Protein AF-Q8RH91-F1 (afdb_monomer_lite)

pLDDT: mean 76.55, std 20.99, range [34.19, 98.44]

Radius of gyration: 18.56 Å; chains: 1; bounding box: 54×59×36 Å

Sequence (156 aa):
MIFLSLVCISCSQLDIYPSEEERAILTTIGVSRLLNEDEKKTLASSNFVDFVSIHKFFDVNSKNSAFMKEMYNDIISGPRLTDKTIKLINMHYEKIIVADNLDLTQRAIEKMGRTIEGRATLAKCRFVFFNYDSEERVKELSKEYGFKYVFPKLNK

Secondary structure (DSSP, 8-state):
----------------PPPHHHHHHHHHHHHHHH--HHHHHHHHHHS---EEE---S--TTSTTHHHHHHHHHT---HHHHHHHHHHHHHHHTTSEEEESSHHHHHHHHHHHTTSHHHHHHHTT-EEEE--GGGHHHHHHHHHHH--EEE------

Structure (mmCIF, N/CA/C/O backbone):
data_AF-Q8RH91-F1
#
_entry.id   AF-Q8RH91-F1
#
loop_
_atom_site.group_PDB
_atom_site.id
_atom_site.type_symbol
_atom_site.label_atom_id
_atom_site.label_alt_id
_atom_site.label_comp_id
_atom_site.label_asym_id
_atom_site.label_entity_id
_atom_site.label_seq_id
_atom_site.pdbx_PDB_ins_code
_atom_site.Cartn_x
_atom_site.Cartn_y
_atom_site.Cartn_z
_atom_site.occupancy
_atom_site.B_iso_or_equiv
_atom_site.auth_seq_id
_atom_site.auth_comp_id
_atom_site.auth_asym_id
_atom_site.auth_atom_id
_atom_site.pdbx_PDB_model_num
ATOM 1 N N . MET A 1 1 ? 37.309 42.605 -12.683 1.00 38.66 1 MET A N 1
ATOM 2 C CA . MET A 1 1 ? 36.262 41.696 -13.193 1.00 38.66 1 MET A CA 1
ATOM 3 C C . MET A 1 1 ? 35.894 40.730 -12.087 1.00 38.66 1 MET A C 1
ATOM 5 O O . MET A 1 1 ? 36.785 40.134 -11.499 1.00 38.66 1 MET A O 1
ATOM 9 N N . ILE A 1 2 ? 34.603 40.647 -11.783 1.00 47.62 2 ILE A N 1
ATOM 10 C CA . ILE A 1 2 ? 33.991 39.644 -10.909 1.00 47.62 2 ILE A CA 1
ATOM 11 C C . ILE A 1 2 ? 34.045 38.302 -11.643 1.00 47.62 2 ILE A C 1
ATOM 13 O O . ILE A 1 2 ? 33.623 38.262 -12.793 1.00 47.62 2 ILE A O 1
ATOM 17 N N . PHE A 1 3 ? 34.491 37.226 -10.992 1.00 43.38 3 PHE A N 1
ATOM 18 C CA . PHE A 1 3 ? 33.907 35.907 -11.236 1.00 43.38 3 PHE A CA 1
ATOM 19 C C . PHE A 1 3 ? 33.778 35.154 -9.916 1.00 43.38 3 PHE A C 1
ATOM 21 O O . PHE A 1 3 ? 34.743 34.734 -9.283 1.00 43.38 3 PHE A O 1
ATOM 28 N N . LEU A 1 4 ? 32.521 35.112 -9.499 1.00 42.25 4 LEU A N 1
ATOM 29 C CA . LEU A 1 4 ? 31.964 34.431 -8.356 1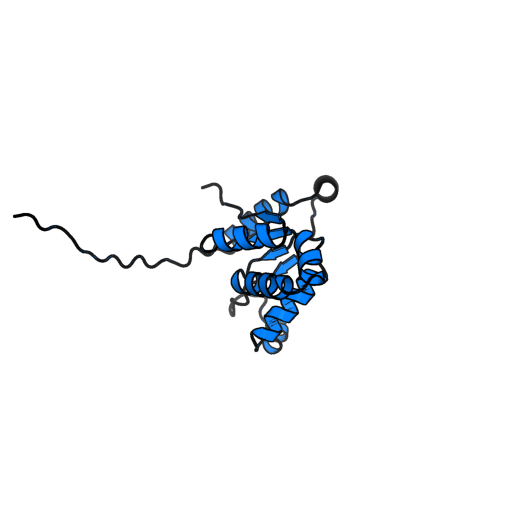.00 42.25 4 LEU A CA 1
ATOM 30 C C . LEU A 1 4 ? 31.852 32.932 -8.677 1.00 42.25 4 LEU A C 1
ATOM 32 O O . LEU A 1 4 ? 31.486 32.568 -9.790 1.00 42.25 4 LEU A O 1
ATOM 36 N N . SER A 1 5 ? 32.070 32.116 -7.647 1.00 47.47 5 SER A N 1
ATOM 37 C CA . SER A 1 5 ? 31.400 30.836 -7.383 1.00 47.47 5 SER A CA 1
ATOM 38 C C . SER A 1 5 ? 31.443 29.718 -8.432 1.00 47.47 5 SER A C 1
ATOM 40 O O . SER A 1 5 ? 30.753 29.758 -9.443 1.00 47.47 5 SER A O 1
ATOM 42 N N . LEU A 1 6 ? 32.044 28.600 -8.029 1.00 43.31 6 LEU A N 1
ATOM 43 C CA . LEU A 1 6 ? 31.371 27.299 -8.068 1.00 43.31 6 LEU A CA 1
ATOM 44 C C . LEU A 1 6 ? 31.896 26.467 -6.895 1.00 43.31 6 LEU A C 1
ATOM 46 O O . LEU A 1 6 ? 32.719 25.568 -7.031 1.00 43.31 6 LEU A O 1
ATOM 50 N N . VAL A 1 7 ? 31.420 26.819 -5.698 1.00 44.00 7 VAL A N 1
ATOM 51 C CA . VAL A 1 7 ? 31.371 25.856 -4.601 1.00 44.00 7 VAL A CA 1
ATOM 52 C C . VAL A 1 7 ? 30.307 24.852 -5.025 1.00 44.00 7 VAL A C 1
ATOM 54 O O . VAL A 1 7 ? 29.114 25.085 -4.839 1.00 44.00 7 VAL A O 1
ATOM 57 N N . CYS A 1 8 ? 30.732 23.763 -5.663 1.00 45.03 8 CYS A N 1
ATOM 58 C CA . CYS A 1 8 ? 29.927 22.558 -5.774 1.00 45.03 8 CYS A CA 1
ATOM 59 C C . CYS A 1 8 ? 29.754 22.015 -4.355 1.00 45.03 8 CYS A C 1
ATOM 61 O O . CYS A 1 8 ? 30.491 21.133 -3.920 1.00 45.03 8 CYS A O 1
ATOM 63 N N . ILE A 1 9 ? 28.804 22.585 -3.612 1.00 45.97 9 ILE A N 1
ATOM 64 C CA . ILE A 1 9 ? 28.202 21.888 -2.488 1.00 45.97 9 ILE A CA 1
ATOM 65 C C . ILE A 1 9 ? 27.530 20.697 -3.153 1.00 45.97 9 ILE A C 1
ATOM 67 O O . ILE A 1 9 ? 26.478 20.829 -3.776 1.00 45.97 9 ILE A O 1
ATOM 71 N N . SER A 1 10 ? 28.191 19.544 -3.108 1.00 34.19 10 SER A N 1
ATOM 72 C CA . SER A 1 10 ? 27.508 18.277 -3.262 1.00 34.19 10 SER A CA 1
ATOM 73 C C . SER A 1 10 ? 26.398 18.302 -2.223 1.00 34.19 10 SER A C 1
ATOM 75 O O . SER A 1 10 ? 26.659 18.146 -1.030 1.00 34.19 10 SER A O 1
ATOM 77 N N . CYS A 1 11 ? 25.175 18.595 -2.667 1.00 41.12 11 CYS A N 1
ATOM 78 C CA . CYS A 1 11 ? 23.977 18.287 -1.917 1.00 41.12 11 CYS A CA 1
ATOM 79 C C . CYS A 1 11 ? 24.008 16.778 -1.741 1.00 41.12 11 CYS A C 1
ATOM 81 O O . CYS A 1 11 ? 23.536 16.028 -2.592 1.00 41.12 11 CYS A O 1
ATOM 83 N N . SER A 1 12 ? 24.630 16.338 -0.653 1.00 37.28 12 SER A N 1
ATOM 84 C CA . SER A 1 12 ? 24.290 15.095 -0.004 1.00 37.28 12 SER A CA 1
ATOM 85 C C . SER A 1 12 ? 22.775 15.159 0.148 1.00 37.28 12 SER A C 1
ATOM 87 O O . SER A 1 12 ? 22.275 15.867 1.022 1.00 37.28 12 SER A O 1
ATOM 89 N N . GLN A 1 13 ? 22.036 14.525 -0.762 1.00 45.28 13 GLN A N 1
ATOM 90 C CA . GLN A 1 13 ? 20.651 14.164 -0.514 1.00 45.28 13 GLN A CA 1
ATOM 91 C C . GLN A 1 13 ? 20.731 13.188 0.656 1.00 45.28 13 GLN A C 1
ATOM 93 O O . GLN A 1 13 ? 20.898 11.985 0.475 1.00 45.28 13 GLN A O 1
ATOM 98 N N . LEU A 1 14 ? 20.783 13.747 1.870 1.00 43.16 14 LEU A N 1
ATOM 99 C CA . LEU A 1 14 ? 20.563 13.011 3.096 1.00 43.16 14 LEU A CA 1
ATOM 100 C C . LEU A 1 14 ? 19.247 12.287 2.874 1.00 43.16 14 LEU A C 1
ATOM 102 O O . LEU A 1 14 ? 18.241 12.941 2.618 1.00 43.16 14 LEU A O 1
ATOM 106 N N . ASP A 1 15 ? 19.309 10.962 2.911 1.00 48.09 15 ASP A N 1
ATOM 107 C CA . ASP A 1 15 ? 18.172 10.058 2.838 1.00 48.09 15 ASP A CA 1
ATOM 108 C C . ASP A 1 15 ? 17.073 10.620 3.765 1.00 48.09 15 ASP A C 1
ATOM 110 O O . ASP A 1 15 ? 17.209 10.577 4.991 1.00 48.09 15 ASP A O 1
ATOM 114 N N . ILE A 1 16 ? 16.034 11.253 3.195 1.00 58.97 16 ILE A N 1
ATOM 115 C CA . ILE A 1 16 ? 14.948 11.944 3.926 1.00 58.97 16 ILE A CA 1
ATOM 116 C C . ILE A 1 16 ? 13.962 10.885 4.434 1.00 58.97 16 ILE A C 1
ATOM 118 O O . ILE A 1 16 ? 12.744 10.978 4.277 1.00 58.97 16 ILE A O 1
ATOM 122 N N . TYR A 1 17 ? 14.493 9.796 4.979 1.00 69.50 17 TYR A N 1
ATOM 123 C CA . TYR A 1 17 ? 13.684 8.733 5.524 1.00 69.50 17 TYR A CA 1
ATOM 124 C C . TYR A 1 17 ? 13.264 9.114 6.946 1.00 69.50 17 TYR A C 1
ATOM 126 O O . TYR A 1 17 ? 14.139 9.409 7.764 1.00 69.50 17 TYR A O 1
ATOM 134 N N . PRO A 1 18 ? 11.961 9.109 7.277 1.00 73.75 18 PRO A N 1
ATOM 135 C CA . PRO A 1 18 ? 11.520 9.508 8.607 1.00 73.75 18 PRO A CA 1
ATOM 136 C C . PRO A 1 18 ? 12.085 8.589 9.699 1.00 73.75 18 PRO A C 1
ATOM 138 O O . PRO A 1 18 ? 12.179 7.364 9.526 1.00 73.75 18 PRO A O 1
ATOM 141 N N . SER A 1 19 ? 12.421 9.179 10.847 1.00 80.12 19 SER A N 1
ATOM 142 C CA . SER A 1 19 ? 12.773 8.457 12.077 1.00 80.12 19 SER A CA 1
ATOM 143 C C . SER A 1 19 ? 11.637 7.536 12.542 1.00 80.12 19 SER A C 1
ATOM 145 O O . SER A 1 19 ? 10.513 7.622 12.059 1.00 80.12 19 SER A O 1
ATOM 147 N N . GLU A 1 20 ? 11.903 6.622 13.477 1.00 77.75 20 GLU A N 1
ATOM 148 C CA . GLU A 1 20 ? 10.875 5.689 13.969 1.00 77.75 20 GLU A CA 1
ATOM 149 C C . GLU A 1 20 ? 9.662 6.403 14.582 1.00 77.75 20 GLU A C 1
ATOM 151 O O . GLU A 1 20 ? 8.521 6.059 14.270 1.00 77.75 20 GLU A O 1
ATOM 156 N N . GLU A 1 21 ? 9.907 7.442 15.378 1.00 80.69 21 GLU A N 1
ATOM 157 C CA . GLU A 1 21 ? 8.857 8.267 15.974 1.00 80.69 21 GLU A CA 1
ATOM 158 C C . GLU A 1 21 ? 8.049 9.008 14.899 1.00 80.69 21 GLU A C 1
ATOM 160 O O . GLU A 1 21 ? 6.817 8.949 14.881 1.00 80.69 21 GLU A O 1
ATOM 165 N N . GLU A 1 22 ? 8.731 9.625 13.931 1.00 84.88 22 GLU A N 1
ATOM 166 C CA . GLU A 1 22 ? 8.062 10.276 12.806 1.00 84.88 22 GLU A CA 1
ATOM 167 C C . GLU A 1 22 ? 7.253 9.270 11.977 1.00 84.88 22 GLU A C 1
ATOM 169 O O . GLU A 1 22 ? 6.126 9.573 11.594 1.00 84.88 22 GLU A O 1
ATOM 174 N N . ARG A 1 23 ? 7.754 8.048 11.744 1.00 83.31 23 ARG A N 1
ATOM 175 C CA . ARG A 1 23 ? 7.000 6.993 11.045 1.00 83.31 23 ARG A CA 1
ATOM 176 C C . ARG A 1 23 ? 5.745 6.585 11.804 1.00 83.31 23 ARG A C 1
ATOM 178 O O . ARG A 1 23 ? 4.724 6.356 11.160 1.00 83.31 23 ARG A O 1
ATOM 185 N N . ALA A 1 24 ? 5.774 6.510 13.132 1.00 83.06 24 ALA A N 1
ATOM 186 C CA . ALA A 1 24 ? 4.583 6.201 13.927 1.00 83.06 24 ALA A CA 1
ATOM 187 C C . ALA A 1 24 ? 3.506 7.293 13.779 1.00 83.06 24 ALA A C 1
ATOM 189 O O . ALA A 1 24 ? 2.328 6.997 13.537 1.00 83.06 24 ALA A O 1
ATOM 190 N N . ILE A 1 25 ? 3.917 8.564 13.828 1.00 87.12 25 ILE A N 1
ATOM 191 C CA . ILE A 1 25 ? 3.029 9.716 13.613 1.00 87.12 25 ILE A CA 1
ATOM 192 C C . ILE A 1 25 ? 2.464 9.693 12.189 1.00 87.12 25 ILE A C 1
ATOM 194 O O . ILE A 1 25 ? 1.250 9.761 11.986 1.00 87.12 25 ILE A O 1
ATOM 198 N N . LEU A 1 26 ? 3.333 9.543 11.192 1.00 89.19 26 LEU A N 1
ATOM 199 C CA . LEU A 1 26 ? 2.958 9.489 9.783 1.00 89.19 26 LEU A CA 1
ATOM 200 C C . LEU A 1 26 ? 2.039 8.305 9.477 1.00 89.19 26 LEU A C 1
ATOM 202 O O . LEU A 1 26 ? 1.078 8.469 8.730 1.00 89.19 26 LEU A O 1
ATOM 206 N N . THR A 1 27 ? 2.275 7.141 10.086 1.00 87.25 27 THR A N 1
ATOM 207 C CA . THR A 1 27 ? 1.384 5.974 9.996 1.00 87.25 27 THR A CA 1
ATOM 208 C C . THR A 1 27 ? -0.008 6.339 10.487 1.00 87.25 27 THR A C 1
ATOM 210 O O . THR A 1 27 ? -0.981 6.123 9.772 1.00 87.25 27 THR A O 1
ATOM 213 N N . THR A 1 28 ? -0.110 6.968 11.658 1.00 87.62 28 THR A N 1
ATOM 214 C CA . THR A 1 28 ? -1.394 7.386 12.241 1.00 87.62 28 THR A CA 1
ATOM 215 C C . THR A 1 28 ? -2.137 8.370 11.328 1.00 87.62 28 THR A C 1
ATOM 217 O O . THR A 1 28 ? -3.327 8.201 11.043 1.00 87.62 28 THR A O 1
ATOM 220 N N . ILE A 1 29 ? -1.432 9.371 10.792 1.00 91.31 29 ILE A N 1
ATOM 221 C CA . ILE A 1 29 ? -1.998 10.341 9.840 1.00 91.31 29 ILE A CA 1
ATOM 222 C C . ILE A 1 29 ? -2.433 9.646 8.542 1.00 91.31 29 ILE A C 1
ATOM 224 O O . ILE A 1 29 ? -3.503 9.930 8.008 1.00 91.31 29 ILE A O 1
ATOM 228 N N . GLY A 1 30 ? -1.614 8.741 8.010 1.00 91.62 30 GLY A N 1
ATOM 229 C CA . GLY A 1 30 ? -1.894 8.044 6.758 1.00 91.62 30 GLY A CA 1
ATOM 230 C C . GLY A 1 30 ? -3.082 7.093 6.874 1.00 91.62 30 GLY A C 1
ATOM 231 O O . GLY A 1 30 ? -4.000 7.148 6.057 1.00 91.62 30 GLY A O 1
ATOM 232 N N . VAL A 1 31 ? -3.094 6.266 7.922 1.00 90.62 31 VAL A N 1
ATOM 233 C CA . VAL A 1 31 ? -4.173 5.314 8.213 1.00 90.62 31 VAL A CA 1
ATOM 234 C C . VAL A 1 31 ? -5.490 6.057 8.405 1.00 90.62 31 VAL A C 1
ATOM 236 O O . VAL A 1 31 ? -6.460 5.742 7.721 1.00 90.62 31 VAL A O 1
ATOM 239 N N . SER A 1 32 ? -5.520 7.102 9.240 1.00 91.31 32 SER A N 1
ATOM 240 C CA . SER A 1 32 ? -6.748 7.872 9.497 1.00 91.31 32 SER A CA 1
ATOM 241 C C . SER A 1 32 ? -7.359 8.496 8.235 1.00 91.31 32 SER A C 1
ATOM 243 O O . SER A 1 32 ? -8.581 8.530 8.096 1.00 91.31 32 SER A O 1
ATOM 245 N N . ARG A 1 33 ? -6.534 8.933 7.273 1.00 94.69 33 ARG A N 1
ATOM 246 C CA . ARG A 1 33 ? -6.999 9.487 5.986 1.00 94.69 33 ARG A CA 1
ATOM 247 C C . ARG A 1 33 ? -7.587 8.447 5.035 1.00 94.69 33 ARG A C 1
ATOM 249 O O . ARG A 1 33 ? -8.332 8.820 4.131 1.00 94.69 33 ARG A O 1
ATOM 256 N N . LEU A 1 34 ? -7.242 7.172 5.201 1.00 95.69 34 LEU A N 1
ATOM 257 C CA . LEU A 1 34 ? -7.661 6.088 4.310 1.00 95.69 34 LEU A CA 1
ATOM 258 C C . LEU A 1 34 ? -8.796 5.223 4.869 1.00 95.69 34 LEU A C 1
ATOM 260 O O . LEU A 1 34 ? -9.251 4.319 4.159 1.00 95.69 34 LEU A O 1
ATOM 264 N N . LEU A 1 35 ? -9.265 5.496 6.090 1.00 93.75 35 LEU A N 1
ATOM 265 C CA . LEU A 1 35 ? -10.383 4.773 6.695 1.00 93.75 35 LEU A CA 1
ATOM 266 C C . LEU A 1 35 ? -11.646 4.892 5.845 1.00 93.75 35 LEU A C 1
ATOM 268 O O . LEU A 1 35 ? -12.022 5.982 5.400 1.00 93.75 35 LEU A O 1
ATOM 272 N N . ASN A 1 36 ? -12.327 3.768 5.662 1.00 92.94 36 ASN A N 1
ATOM 273 C CA . ASN A 1 36 ? -13.691 3.758 5.155 1.00 92.94 36 ASN A CA 1
ATOM 274 C C . ASN A 1 36 ? -14.689 4.111 6.277 1.00 92.94 36 ASN A C 1
ATOM 276 O O . ASN A 1 36 ? -14.320 4.239 7.443 1.00 92.94 36 ASN A O 1
ATOM 280 N N . GLU A 1 37 ? -15.960 4.303 5.927 1.00 92.44 37 GLU A N 1
ATOM 281 C CA . GLU A 1 37 ? -16.974 4.739 6.896 1.00 92.44 37 GLU A CA 1
ATOM 282 C C . GLU A 1 37 ? -17.207 3.741 8.033 1.00 92.44 37 GLU A C 1
ATOM 284 O O . GLU A 1 37 ? -17.468 4.154 9.161 1.00 92.44 37 GLU A O 1
ATOM 289 N N . ASP A 1 38 ? -17.077 2.442 7.778 1.00 90.62 38 ASP A N 1
ATOM 290 C CA . ASP A 1 38 ? -17.256 1.434 8.819 1.00 90.62 38 ASP A CA 1
ATOM 291 C C . ASP A 1 38 ? -16.042 1.375 9.749 1.00 90.62 38 ASP A C 1
ATOM 293 O O . ASP A 1 38 ? -16.207 1.374 10.965 1.00 90.62 38 ASP A O 1
ATOM 297 N N . GLU A 1 39 ? -14.825 1.475 9.215 1.00 91.00 39 GLU A N 1
ATOM 298 C CA . GLU A 1 39 ? -13.600 1.588 10.015 1.00 91.00 39 GLU A CA 1
ATOM 299 C C . GLU A 1 39 ? -13.575 2.868 10.858 1.00 91.00 39 GLU A C 1
ATOM 301 O O . GLU A 1 39 ? -13.090 2.845 11.987 1.00 91.00 39 GLU A O 1
ATOM 306 N N . LYS A 1 40 ? -14.136 3.982 10.364 1.00 91.31 40 LYS A N 1
ATOM 307 C CA . LYS A 1 40 ? -14.313 5.207 11.164 1.00 91.31 40 LYS A CA 1
ATOM 308 C C . LYS A 1 40 ? -15.254 4.976 12.345 1.00 91.31 40 LYS A C 1
ATOM 310 O O . LYS A 1 40 ? -14.954 5.428 13.450 1.00 91.31 40 LYS A O 1
ATOM 315 N N . LYS A 1 41 ? -16.369 4.264 12.140 1.00 89.94 41 LYS A N 1
ATOM 316 C CA . LYS A 1 41 ? -17.290 3.892 13.230 1.00 89.94 41 LYS A CA 1
ATOM 317 C C . LYS A 1 41 ? -16.600 2.970 14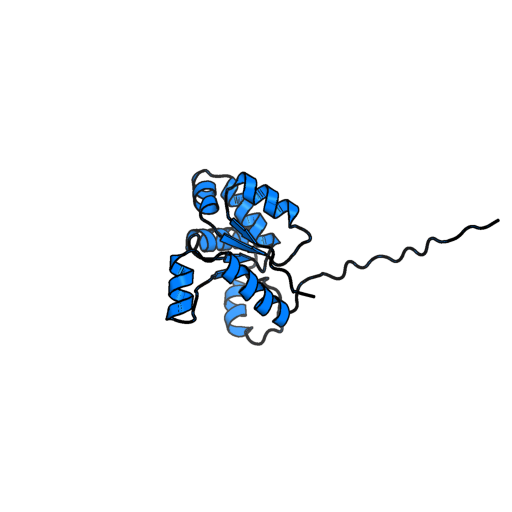.233 1.00 89.94 41 LYS A C 1
ATOM 319 O O . LYS A 1 41 ? -16.705 3.211 15.432 1.00 89.94 41 LYS A O 1
ATOM 324 N N . THR A 1 42 ? -15.858 1.967 13.758 1.00 85.38 42 THR A N 1
ATOM 325 C CA . THR A 1 42 ? -15.080 1.057 14.611 1.00 85.38 42 THR A CA 1
ATOM 326 C C . THR A 1 42 ? -14.029 1.808 15.419 1.00 85.38 42 THR A C 1
ATOM 328 O O . THR A 1 42 ? -13.912 1.569 16.621 1.00 85.38 42 THR A O 1
ATOM 331 N N . LEU A 1 43 ? -13.307 2.751 14.809 1.00 85.69 43 LEU A N 1
ATOM 332 C CA . LEU A 1 43 ? -12.351 3.597 15.519 1.00 85.69 43 LEU A CA 1
ATOM 333 C C . LEU A 1 43 ? -13.048 4.410 16.615 1.00 85.69 43 LEU A C 1
ATOM 335 O O . LEU A 1 43 ? -12.564 4.441 17.740 1.00 85.69 43 LEU A O 1
ATOM 339 N N . ALA A 1 44 ? -14.205 5.007 16.319 1.00 86.19 44 ALA A N 1
ATOM 340 C CA . ALA A 1 44 ? -14.970 5.784 17.292 1.00 86.19 44 ALA A CA 1
ATOM 341 C C . ALA A 1 44 ? -15.518 4.937 18.457 1.00 86.19 44 ALA A C 1
ATOM 343 O O . ALA A 1 44 ? -15.664 5.450 19.563 1.00 86.19 44 ALA A O 1
ATOM 344 N N . SER A 1 45 ? -15.826 3.655 18.228 1.00 87.00 45 SER A N 1
ATOM 345 C CA . SER A 1 45 ? -16.390 2.769 19.256 1.00 87.00 45 SER A CA 1
ATOM 346 C C . SER A 1 45 ? -15.348 1.976 20.048 1.00 87.00 45 SER A C 1
ATOM 348 O O . SER A 1 45 ? -15.595 1.634 21.199 1.00 87.00 45 SER A O 1
ATOM 350 N N . SER A 1 46 ? -14.216 1.625 19.432 1.00 76.69 46 SER A N 1
ATOM 351 C CA . SER A 1 46 ? -13.214 0.707 20.002 1.00 76.69 46 SER A CA 1
ATOM 352 C C . SER A 1 46 ? -11.828 1.324 20.187 1.00 76.69 46 SER A C 1
ATOM 354 O O . SER A 1 46 ? -10.955 0.680 20.762 1.00 76.69 46 SER A O 1
ATOM 356 N N . ASN A 1 47 ? -11.611 2.556 19.710 1.00 77.38 47 ASN A N 1
ATOM 357 C CA . ASN A 1 47 ? -10.306 3.225 19.659 1.00 77.38 47 ASN A CA 1
ATOM 358 C C . ASN A 1 47 ? -9.213 2.413 18.940 1.00 77.38 47 ASN A C 1
ATOM 360 O O . ASN A 1 47 ? -8.025 2.641 19.162 1.00 77.38 47 ASN A O 1
ATOM 364 N N . PHE A 1 48 ? -9.599 1.476 18.070 1.00 73.44 48 PHE A N 1
ATOM 365 C CA . PHE A 1 48 ? -8.678 0.577 17.390 1.00 73.44 48 PHE A CA 1
ATOM 366 C C . PHE A 1 48 ? -9.009 0.439 15.899 1.00 73.44 48 PHE A C 1
ATOM 368 O O . PHE A 1 48 ? -10.177 0.390 15.510 1.00 73.44 48 PHE A O 1
ATOM 375 N N . VAL A 1 49 ? -7.965 0.364 15.068 1.00 76.25 49 VAL A N 1
ATOM 376 C CA . VAL A 1 49 ? -8.038 0.052 13.634 1.00 76.25 49 VAL A CA 1
ATOM 377 C C . VAL A 1 49 ? -6.886 -0.876 13.268 1.00 76.25 49 VAL A C 1
ATOM 379 O O . VAL A 1 49 ? -5.731 -0.610 13.596 1.00 76.25 49 VAL A O 1
ATOM 382 N N . ASP A 1 50 ? -7.213 -1.918 12.510 1.00 75.62 50 ASP A N 1
ATOM 383 C CA . ASP A 1 50 ? -6.254 -2.844 11.920 1.00 75.62 50 ASP A CA 1
ATOM 384 C C . ASP A 1 50 ? -5.626 -2.292 10.632 1.00 75.62 50 ASP A C 1
ATOM 386 O O . ASP A 1 50 ? -6.321 -1.840 9.721 1.00 75.62 50 ASP A O 1
ATOM 390 N N . PHE A 1 51 ? -4.312 -2.452 10.491 1.00 79.31 51 PHE A N 1
ATOM 391 C CA . PHE A 1 51 ? -3.594 -2.247 9.232 1.00 79.31 51 PHE A CA 1
ATOM 392 C C . PHE A 1 51 ? -2.480 -3.288 9.075 1.00 79.31 51 PHE A C 1
ATOM 394 O O . PHE A 1 51 ? -2.113 -3.978 10.026 1.00 79.31 51 PHE A O 1
ATOM 401 N N . VAL A 1 52 ? -1.943 -3.418 7.863 1.00 80.06 52 VAL A N 1
ATOM 402 C CA . VAL A 1 52 ? -0.814 -4.311 7.564 1.00 80.06 52 VAL A CA 1
ATOM 403 C C . VAL A 1 52 ? 0.385 -3.475 7.157 1.00 80.06 52 VAL A C 1
ATOM 405 O O . VAL A 1 52 ? 0.236 -2.530 6.394 1.00 80.06 52 VAL A O 1
ATOM 408 N N . SER A 1 53 ? 1.578 -3.814 7.638 1.00 79.12 53 SER A N 1
ATOM 409 C CA . SER A 1 53 ? 2.807 -3.094 7.299 1.00 79.12 53 SER A CA 1
ATOM 410 C C . SER A 1 53 ? 3.758 -3.959 6.471 1.00 79.12 53 SER A C 1
ATOM 412 O O . SER A 1 53 ? 3.998 -5.123 6.795 1.00 79.12 53 SER A O 1
ATOM 414 N N . ILE A 1 54 ? 4.318 -3.382 5.408 1.00 78.38 54 ILE A N 1
ATOM 415 C CA . ILE A 1 54 ? 5.403 -3.944 4.598 1.00 78.38 54 ILE A CA 1
ATOM 416 C C . ILE A 1 54 ? 6.679 -3.201 4.995 1.00 78.38 54 ILE A C 1
ATOM 418 O O . ILE A 1 54 ? 6.999 -2.155 4.432 1.00 78.38 54 ILE A O 1
ATOM 422 N N . HIS A 1 55 ? 7.394 -3.730 5.986 1.00 70.06 55 HIS A N 1
ATOM 423 C CA . HIS A 1 55 ? 8.567 -3.076 6.565 1.00 70.06 55 HIS A CA 1
ATOM 424 C C . HIS A 1 55 ? 9.791 -3.056 5.648 1.00 70.06 55 HIS A C 1
ATOM 426 O O . HIS A 1 55 ? 10.057 -4.002 4.893 1.00 70.06 55 HIS A O 1
ATOM 432 N N . LYS A 1 56 ? 10.591 -1.986 5.755 1.00 56.12 56 LYS A N 1
ATOM 433 C CA . LYS A 1 56 ? 11.966 -1.971 5.238 1.00 56.12 56 LYS A CA 1
ATOM 434 C C . LYS A 1 56 ? 12.749 -3.016 6.041 1.00 56.12 56 LYS A C 1
ATOM 436 O O . LYS A 1 56 ? 12.823 -2.924 7.259 1.00 56.12 56 LYS A O 1
ATOM 441 N N . PHE A 1 57 ? 13.328 -4.025 5.386 1.00 49.44 57 PHE A N 1
ATOM 442 C CA . PHE A 1 57 ? 14.070 -5.120 6.046 1.00 49.44 57 PHE A CA 1
ATOM 443 C C . PHE A 1 57 ? 15.394 -4.688 6.713 1.00 49.44 57 PHE A C 1
ATOM 445 O O . PHE A 1 57 ? 16.269 -5.514 6.955 1.00 49.44 57 PHE A O 1
ATOM 452 N N . PHE A 1 58 ? 15.566 -3.405 7.022 1.00 37.84 58 PHE A N 1
ATOM 453 C CA . PHE A 1 58 ? 16.808 -2.856 7.538 1.00 37.84 58 PHE A CA 1
ATOM 454 C C . PHE A 1 58 ? 16.595 -2.233 8.912 1.00 37.84 58 PHE A C 1
ATOM 456 O O . PHE A 1 58 ? 16.320 -1.044 9.017 1.00 37.84 58 PHE A O 1
ATOM 463 N N . ASP A 1 59 ? 16.785 -3.055 9.944 1.00 37.00 59 ASP A N 1
ATOM 464 C CA . ASP A 1 59 ? 17.595 -2.674 11.101 1.00 37.00 59 ASP A CA 1
ATOM 465 C C . ASP A 1 59 ? 18.100 -3.938 11.824 1.00 37.00 59 ASP A C 1
ATOM 467 O O . ASP A 1 59 ? 17.368 -4.595 12.571 1.00 37.00 59 ASP A O 1
ATOM 471 N N . VAL A 1 60 ? 19.368 -4.293 11.586 1.00 36.38 60 VAL A N 1
ATOM 472 C CA . VAL A 1 60 ? 20.056 -5.420 12.248 1.00 36.38 60 VAL A CA 1
ATOM 473 C C . VAL A 1 60 ? 20.230 -5.153 13.757 1.00 36.38 60 VAL A C 1
ATOM 475 O O . VAL A 1 60 ? 20.506 -6.084 14.514 1.00 36.38 60 VAL A O 1
ATOM 478 N N . ASN A 1 61 ? 19.998 -3.913 14.209 1.00 37.44 61 ASN A N 1
ATOM 479 C CA . ASN A 1 61 ? 20.118 -3.483 15.600 1.00 37.44 61 ASN A CA 1
ATOM 480 C C . ASN A 1 61 ? 18.773 -3.228 16.304 1.00 37.44 61 ASN A C 1
ATOM 482 O O . ASN A 1 61 ? 18.777 -2.872 17.486 1.00 37.44 61 ASN A O 1
ATOM 486 N N . SER A 1 62 ? 17.621 -3.444 15.654 1.00 40.84 62 SER A N 1
ATOM 487 C CA . SER A 1 62 ? 16.336 -3.324 16.357 1.00 40.84 62 SER A CA 1
ATOM 488 C C . SER A 1 62 ? 16.173 -4.455 17.383 1.00 40.84 62 SER A C 1
ATOM 490 O O . SER A 1 62 ? 16.490 -5.621 17.127 1.00 40.84 62 SER A O 1
ATOM 492 N N . LYS A 1 63 ? 15.654 -4.127 18.574 1.00 43.81 63 LYS A N 1
ATOM 493 C CA . LYS A 1 63 ? 15.476 -5.053 19.715 1.00 43.81 63 LYS A CA 1
ATOM 494 C C . LYS A 1 63 ? 14.559 -6.264 19.431 1.00 43.81 63 LYS A C 1
ATOM 496 O O . LYS A 1 63 ? 14.447 -7.140 20.280 1.00 43.81 63 LYS A O 1
ATOM 501 N N . ASN A 1 64 ? 13.972 -6.356 18.234 1.00 42.41 64 ASN A N 1
ATOM 502 C CA . ASN A 1 64 ? 13.113 -7.453 17.770 1.00 42.41 64 ASN A CA 1
ATOM 503 C C . ASN A 1 64 ? 13.848 -8.488 16.883 1.00 42.41 64 ASN A C 1
ATOM 505 O O . ASN A 1 64 ? 13.221 -9.279 16.174 1.00 42.41 64 ASN A O 1
ATOM 509 N N . SER A 1 65 ? 15.184 -8.501 16.913 1.00 44.00 65 SER A N 1
ATOM 510 C CA . SER A 1 65 ? 16.036 -9.219 15.953 1.00 44.00 65 SER A CA 1
ATOM 511 C C . SER A 1 65 ? 15.963 -10.752 15.982 1.00 44.00 65 SER A C 1
ATOM 513 O O . SER A 1 65 ? 16.357 -11.371 14.999 1.00 44.00 65 SER A O 1
ATOM 515 N N . ALA A 1 66 ? 15.453 -11.392 17.041 1.00 42.78 66 ALA A N 1
ATOM 516 C CA . ALA A 1 66 ? 15.397 -12.858 17.120 1.00 42.78 66 ALA A CA 1
ATOM 517 C C . ALA A 1 66 ? 14.258 -13.457 16.272 1.00 42.78 66 ALA A C 1
ATOM 519 O O . ALA A 1 66 ? 14.510 -14.321 15.437 1.00 42.78 66 ALA A O 1
ATOM 520 N N . PHE A 1 67 ? 13.036 -12.933 16.414 1.00 41.56 67 PHE A N 1
ATOM 521 C CA . PHE A 1 67 ? 11.881 -13.332 15.595 1.00 41.56 67 PHE A CA 1
ATOM 522 C C . PHE A 1 67 ? 12.057 -12.901 14.128 1.00 41.56 67 PHE A C 1
ATOM 524 O O . PHE A 1 67 ? 11.704 -13.621 13.197 1.00 41.56 67 PHE A O 1
ATOM 531 N N . MET A 1 68 ? 12.700 -11.748 13.911 1.00 44.75 68 MET A N 1
ATOM 532 C CA . MET A 1 68 ? 12.990 -11.242 12.570 1.00 44.75 68 MET A CA 1
ATOM 533 C C . MET A 1 68 ? 14.131 -11.994 11.869 1.00 44.75 68 MET A C 1
ATOM 535 O O . MET A 1 68 ? 14.089 -12.106 10.648 1.00 44.75 68 MET A O 1
ATOM 539 N N . LYS A 1 69 ? 15.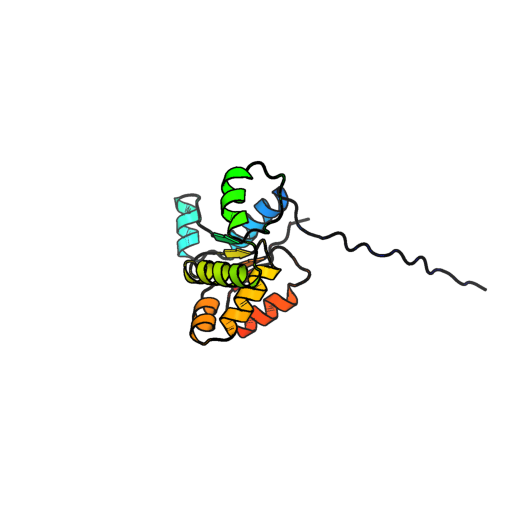113 -12.560 12.592 1.00 40.06 69 LYS A N 1
ATOM 540 C CA . LYS A 1 69 ? 16.220 -13.355 12.011 1.00 40.06 69 LYS A CA 1
ATOM 541 C C . LYS A 1 69 ? 15.758 -14.651 11.348 1.00 40.06 69 LYS A C 1
ATOM 543 O O . LYS A 1 69 ? 16.313 -15.036 10.322 1.00 40.06 69 LYS A O 1
ATOM 548 N N . GLU A 1 70 ? 14.761 -15.318 11.920 1.00 39.50 70 GLU A N 1
ATOM 549 C CA . GLU A 1 70 ? 14.210 -16.557 11.362 1.00 39.50 70 GLU A CA 1
ATOM 550 C C . GLU A 1 70 ? 13.441 -16.274 10.063 1.00 39.50 70 GLU A C 1
ATOM 552 O O . GLU A 1 70 ? 13.630 -16.960 9.061 1.00 39.50 70 GLU A O 1
ATOM 557 N N . MET A 1 71 ? 12.703 -15.159 10.025 1.00 39.50 71 MET A N 1
ATOM 558 C CA . MET A 1 71 ? 12.101 -14.638 8.796 1.00 39.50 71 MET A CA 1
ATOM 559 C C . MET A 1 71 ? 13.173 -14.215 7.771 1.00 39.50 71 MET A C 1
ATOM 561 O O . MET A 1 71 ? 13.018 -14.469 6.581 1.00 39.50 71 MET A O 1
ATOM 565 N N . TYR A 1 72 ? 14.279 -13.613 8.224 1.00 37.75 72 TYR A N 1
ATOM 566 C CA . TYR A 1 72 ? 15.379 -13.066 7.412 1.00 37.75 72 TYR A CA 1
ATOM 567 C C . TYR A 1 72 ? 16.188 -14.126 6.644 1.00 37.75 72 TYR A C 1
ATOM 569 O O . TYR A 1 72 ? 16.564 -13.901 5.492 1.00 37.75 72 TYR A O 1
ATOM 577 N N . ASN A 1 73 ? 16.415 -15.307 7.225 1.00 39.62 73 ASN A N 1
ATOM 578 C CA . ASN A 1 73 ? 17.082 -16.411 6.516 1.00 39.62 73 ASN A CA 1
ATOM 579 C C . ASN A 1 73 ? 16.238 -16.963 5.354 1.00 39.62 73 ASN A C 1
ATOM 581 O O . ASN A 1 73 ? 16.771 -17.499 4.385 1.00 39.62 73 ASN A O 1
ATOM 585 N N . ASP A 1 74 ? 14.929 -16.739 5.400 1.00 41.28 74 ASP A N 1
ATOM 586 C CA . ASP A 1 74 ? 13.957 -17.167 4.399 1.00 41.28 74 ASP A CA 1
ATOM 587 C C . ASP A 1 74 ? 13.782 -16.146 3.243 1.00 41.28 74 ASP A C 1
ATOM 589 O O . ASP A 1 74 ? 12.972 -16.332 2.324 1.00 41.28 74 ASP A O 1
ATOM 593 N N . ILE A 1 75 ? 14.509 -15.021 3.311 1.00 44.97 75 ILE A N 1
ATOM 594 C CA . ILE A 1 75 ? 14.268 -13.762 2.580 1.00 44.97 75 ILE A CA 1
ATOM 595 C C . ILE A 1 75 ? 15.371 -13.420 1.558 1.00 44.97 75 ILE A C 1
ATOM 597 O O . ILE A 1 75 ? 15.177 -12.538 0.718 1.00 44.97 75 ILE A O 1
ATOM 601 N N . ILE A 1 76 ? 16.487 -14.157 1.506 1.00 41.25 76 ILE A N 1
ATOM 602 C CA . ILE A 1 76 ? 17.535 -13.937 0.492 1.00 41.25 76 ILE A CA 1
ATOM 603 C C . ILE A 1 76 ? 17.104 -14.515 -0.873 1.00 41.25 76 ILE A C 1
ATOM 605 O O . ILE A 1 76 ? 17.431 -15.635 -1.255 1.00 41.25 76 ILE A O 1
ATOM 609 N N . SER A 1 77 ? 16.293 -13.751 -1.610 1.00 42.06 77 SER A N 1
ATOM 610 C CA . SER A 1 77 ? 16.300 -13.618 -3.082 1.00 42.06 77 SER A CA 1
ATOM 611 C C . SER A 1 77 ? 15.217 -12.614 -3.503 1.00 42.06 77 SER A C 1
ATOM 613 O O . SER A 1 77 ? 14.024 -12.842 -3.316 1.00 42.06 77 SER A O 1
ATOM 615 N N . GLY A 1 78 ? 15.619 -11.480 -4.085 1.00 53.62 78 GLY A N 1
ATOM 616 C CA . GLY A 1 78 ? 14.734 -10.352 -4.434 1.00 53.62 78 GLY A CA 1
ATOM 617 C C . GLY A 1 78 ? 13.416 -10.691 -5.168 1.00 53.62 78 GLY A C 1
ATOM 618 O O . GLY A 1 78 ? 12.393 -10.072 -4.848 1.00 53.62 78 GLY A O 1
ATOM 619 N N . PRO A 1 79 ? 13.371 -11.682 -6.086 1.00 59.12 79 PRO A N 1
ATOM 620 C CA . PRO A 1 79 ? 12.121 -12.157 -6.686 1.00 59.12 79 PRO A CA 1
ATOM 621 C C . PRO A 1 79 ? 11.165 -12.809 -5.676 1.00 59.12 79 PRO A C 1
ATOM 623 O O . PRO A 1 79 ? 9.974 -12.502 -5.692 1.00 59.12 79 PRO A O 1
ATOM 626 N N . ARG A 1 80 ? 11.680 -13.620 -4.734 1.00 68.38 80 ARG A N 1
ATOM 627 C CA . ARG A 1 80 ? 10.869 -14.260 -3.682 1.00 68.38 80 ARG A CA 1
ATOM 628 C C . ARG A 1 80 ? 10.244 -13.237 -2.741 1.00 68.38 80 ARG A C 1
ATOM 630 O O . ARG A 1 80 ? 9.130 -13.453 -2.279 1.00 68.38 80 ARG A O 1
ATOM 637 N N . LEU A 1 81 ? 10.922 -12.118 -2.480 1.00 74.00 81 LEU A N 1
ATOM 638 C CA . LEU A 1 81 ? 10.358 -11.037 -1.664 1.00 74.00 81 LEU A CA 1
ATOM 639 C C . LEU A 1 81 ? 9.226 -10.318 -2.365 1.00 74.00 81 LEU A C 1
ATOM 641 O O . LEU A 1 81 ? 8.208 -10.050 -1.741 1.00 74.00 81 LEU A O 1
ATOM 645 N N . THR A 1 82 ? 9.379 -10.058 -3.662 1.00 81.56 82 THR A N 1
ATOM 646 C CA . THR A 1 82 ? 8.305 -9.445 -4.450 1.00 81.56 82 THR A CA 1
ATOM 647 C C . THR A 1 82 ? 7.071 -10.348 -4.427 1.00 81.56 82 THR A C 1
ATOM 649 O O . THR A 1 82 ? 5.979 -9.878 -4.140 1.00 81.56 82 THR A O 1
ATOM 652 N N . ASP A 1 83 ? 7.245 -11.660 -4.613 1.00 83.31 83 ASP A N 1
ATOM 653 C CA . ASP A 1 83 ? 6.140 -12.628 -4.576 1.00 83.31 83 ASP A CA 1
ATOM 654 C C . ASP A 1 83 ? 5.511 -12.791 -3.186 1.00 83.31 83 ASP A C 1
ATOM 656 O O . ASP A 1 83 ? 4.286 -12.861 -3.068 1.00 83.31 83 ASP A O 1
ATOM 660 N N . LYS A 1 84 ? 6.318 -12.790 -2.116 1.00 81.50 84 LYS A N 1
ATOM 661 C CA . LYS A 1 84 ? 5.819 -12.769 -0.730 1.00 81.50 84 LYS A CA 1
ATOM 662 C C . LYS A 1 84 ? 5.004 -11.494 -0.461 1.00 81.50 84 LYS A C 1
ATOM 664 O O . LYS A 1 84 ? 3.919 -11.587 0.111 1.00 81.50 84 LYS A O 1
ATOM 669 N N . THR A 1 85 ? 5.461 -10.333 -0.931 1.00 85.31 85 THR A N 1
ATOM 670 C CA . THR A 1 85 ? 4.720 -9.065 -0.827 1.00 85.31 85 THR A CA 1
ATOM 671 C C . THR A 1 85 ? 3.414 -9.106 -1.615 1.00 85.31 85 THR A C 1
ATOM 673 O O . THR A 1 85 ? 2.381 -8.706 -1.088 1.00 85.31 85 THR A O 1
ATOM 676 N N . ILE A 1 86 ? 3.412 -9.656 -2.833 1.00 90.25 86 ILE A N 1
ATOM 677 C CA . ILE A 1 86 ? 2.184 -9.855 -3.622 1.00 90.25 86 ILE A CA 1
ATOM 678 C C . ILE A 1 86 ? 1.196 -10.744 -2.870 1.00 90.25 86 ILE A C 1
ATOM 680 O O . ILE A 1 86 ? 0.012 -10.423 -2.797 1.00 90.25 86 ILE A O 1
ATOM 684 N N . LYS A 1 87 ? 1.665 -11.846 -2.274 1.00 87.31 87 LYS A N 1
ATOM 685 C CA . LYS A 1 87 ? 0.816 -12.724 -1.461 1.00 87.31 87 LYS A CA 1
ATOM 686 C C . LYS A 1 87 ? 0.206 -11.968 -0.279 1.00 87.31 87 LYS A C 1
ATOM 688 O O . LYS A 1 87 ? -0.986 -12.107 -0.035 1.00 87.31 87 LYS A O 1
ATOM 693 N N . LEU A 1 88 ? 0.995 -11.156 0.423 1.00 85.19 88 LEU A N 1
ATOM 694 C CA . LEU A 1 88 ? 0.522 -10.327 1.533 1.00 85.19 88 LEU A CA 1
ATOM 695 C C . LEU A 1 88 ? -0.529 -9.306 1.077 1.00 85.19 88 LEU A C 1
ATOM 697 O O . LEU A 1 88 ? -1.581 -9.212 1.706 1.00 85.19 88 LEU A O 1
ATOM 701 N N . ILE A 1 89 ? -0.300 -8.615 -0.045 1.00 90.94 89 ILE A N 1
ATOM 702 C CA . ILE A 1 89 ? -1.282 -7.695 -0.638 1.00 90.94 89 ILE A CA 1
ATOM 703 C C . ILE A 1 89 ? -2.568 -8.455 -0.991 1.00 90.94 89 ILE A C 1
ATOM 705 O O . ILE A 1 89 ? -3.647 -8.033 -0.600 1.00 90.94 89 ILE A O 1
ATOM 709 N N . ASN A 1 90 ? -2.479 -9.613 -1.649 1.00 89.25 90 ASN A N 1
ATOM 710 C CA . ASN A 1 90 ? -3.650 -10.422 -2.004 1.00 89.25 90 ASN A CA 1
ATOM 711 C C . ASN A 1 90 ? -4.436 -10.942 -0.788 1.00 89.25 90 ASN A C 1
ATOM 713 O O . ASN A 1 90 ? -5.644 -11.127 -0.888 1.00 89.25 90 ASN A O 1
ATOM 717 N N . MET A 1 91 ? -3.788 -11.193 0.352 1.00 82.38 91 MET A N 1
ATOM 718 C CA . MET A 1 91 ? -4.478 -11.628 1.578 1.00 82.38 91 MET A CA 1
ATOM 719 C C . MET A 1 91 ? -5.152 -10.471 2.326 1.00 82.38 91 MET A C 1
ATOM 721 O O . MET A 1 91 ? -6.054 -10.706 3.129 1.00 82.38 91 MET A O 1
ATOM 725 N N . HIS A 1 92 ? -4.714 -9.232 2.093 1.00 85.94 92 HIS A N 1
ATOM 726 C CA . HIS A 1 92 ? -5.095 -8.075 2.904 1.00 85.94 92 HIS A CA 1
ATOM 727 C C . HIS A 1 92 ? -5.463 -6.836 2.080 1.00 85.94 92 HIS A C 1
ATOM 729 O O . HIS A 1 92 ? -5.409 -5.728 2.603 1.00 85.94 92 HIS A O 1
ATOM 735 N N . TYR A 1 93 ? -5.855 -7.001 0.815 1.00 91.88 93 TYR A N 1
ATOM 736 C CA . TYR A 1 93 ? -6.152 -5.886 -0.093 1.00 91.88 93 TYR A CA 1
ATOM 737 C C . TYR A 1 93 ? -7.283 -4.985 0.413 1.00 91.88 93 TYR A C 1
ATOM 739 O O . TYR A 1 93 ? -7.334 -3.808 0.075 1.00 91.88 93 TYR A O 1
ATOM 747 N N . GLU A 1 94 ? -8.183 -5.526 1.236 1.00 89.31 94 GLU A N 1
ATOM 748 C CA . GLU A 1 94 ? -9.261 -4.758 1.857 1.00 89.31 94 GLU A CA 1
ATOM 749 C C . GLU A 1 94 ? -8.804 -3.972 3.082 1.00 89.31 94 GLU A C 1
ATOM 751 O O . GLU A 1 94 ? -9.540 -3.097 3.512 1.00 89.31 94 GLU A O 1
ATOM 756 N N . LYS A 1 95 ? -7.616 -4.231 3.642 1.00 87.88 95 LYS A N 1
ATOM 757 C CA . LYS A 1 95 ? -7.043 -3.459 4.755 1.00 87.88 95 LYS A CA 1
ATOM 758 C C . LYS A 1 95 ? -6.214 -2.284 4.230 1.00 87.88 95 LYS A C 1
ATOM 760 O O . LYS A 1 95 ? -5.859 -2.214 3.054 1.00 87.88 95 LYS A O 1
ATOM 765 N N . ILE A 1 96 ? -5.886 -1.347 5.117 1.00 90.00 96 ILE A N 1
ATOM 766 C CA . ILE A 1 96 ? -4.880 -0.320 4.826 1.00 90.00 96 ILE A CA 1
ATOM 767 C C . ILE A 1 96 ? -3.493 -0.966 4.904 1.00 90.00 96 ILE A C 1
ATOM 769 O O . ILE A 1 96 ? -3.183 -1.668 5.869 1.00 90.00 96 ILE A O 1
ATOM 773 N N . ILE A 1 97 ? -2.665 -0.726 3.889 1.00 91.25 97 ILE A N 1
ATOM 774 C CA . ILE A 1 97 ? -1.312 -1.271 3.774 1.00 91.25 97 ILE A CA 1
ATOM 775 C C . ILE A 1 97 ? -0.295 -0.136 3.925 1.00 91.25 97 ILE A C 1
ATOM 777 O O . ILE A 1 97 ? -0.235 0.781 3.108 1.00 91.25 97 ILE A O 1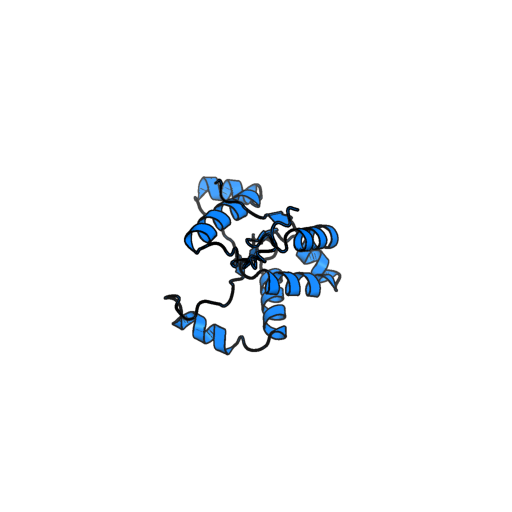
ATOM 781 N N . VAL A 1 98 ? 0.529 -0.196 4.964 1.00 88.94 98 VAL A N 1
ATOM 782 C CA . VAL A 1 98 ? 1.621 0.744 5.224 1.00 88.94 98 VAL A CA 1
ATOM 783 C C . VAL A 1 98 ? 2.878 0.252 4.513 1.00 88.94 98 VAL A C 1
ATOM 785 O O . VAL A 1 98 ? 3.476 -0.754 4.886 1.00 88.94 98 VAL A O 1
ATOM 788 N N . ALA A 1 99 ? 3.268 0.953 3.456 1.00 87.75 99 ALA A N 1
ATOM 789 C CA . ALA A 1 99 ? 4.380 0.620 2.579 1.00 87.75 99 ALA A CA 1
ATOM 790 C C . ALA A 1 99 ? 5.668 1.323 3.032 1.00 87.75 99 ALA A C 1
ATOM 792 O O . ALA A 1 99 ? 6.171 2.243 2.385 1.00 87.75 99 ALA A O 1
ATOM 793 N N . ASP A 1 100 ? 6.195 0.874 4.168 1.00 77.44 100 ASP A N 1
ATOM 794 C CA . ASP A 1 100 ? 7.465 1.333 4.740 1.00 77.44 100 ASP A CA 1
ATOM 795 C C . ASP A 1 100 ? 8.648 0.962 3.809 1.00 77.44 100 ASP A C 1
ATOM 797 O O . ASP A 1 100 ? 9.551 1.760 3.570 1.00 77.44 100 ASP A O 1
ATOM 801 N N . ASN A 1 101 ? 8.584 -0.185 3.125 1.00 80.44 101 ASN A N 1
ATOM 802 C CA . ASN A 1 101 ? 9.473 -0.516 2.007 1.00 80.44 101 ASN A CA 1
ATOM 803 C C . ASN A 1 101 ? 8.876 -0.104 0.652 1.00 80.44 101 ASN A C 1
ATOM 805 O O . ASN A 1 101 ? 8.217 -0.904 -0.024 1.00 80.44 101 ASN A O 1
ATOM 809 N N . LEU A 1 102 ? 9.126 1.143 0.249 1.00 83.50 102 LEU A N 1
ATOM 810 C CA . LEU A 1 102 ? 8.612 1.710 -1.000 1.00 83.50 102 LEU A CA 1
ATOM 811 C C . LEU A 1 102 ? 9.026 0.900 -2.241 1.00 83.50 102 LEU A C 1
ATOM 813 O O . LEU A 1 102 ? 8.152 0.509 -3.010 1.00 83.50 102 LEU A O 1
ATOM 817 N N . ASP A 1 103 ? 10.322 0.620 -2.419 1.00 82.94 103 ASP A N 1
ATOM 818 C CA . ASP A 1 103 ? 10.845 -0.097 -3.596 1.00 82.94 103 ASP A CA 1
ATOM 819 C C . ASP A 1 103 ? 10.196 -1.479 -3.751 1.00 82.94 103 ASP A C 1
ATOM 821 O O . ASP A 1 103 ? 9.671 -1.828 -4.810 1.00 82.94 103 ASP A O 1
ATOM 825 N N . LEU A 1 104 ? 10.167 -2.263 -2.670 1.00 84.25 104 LEU A N 1
ATOM 826 C CA . LEU A 1 104 ? 9.579 -3.599 -2.702 1.00 84.25 104 LEU A CA 1
ATOM 827 C C . LEU A 1 104 ? 8.077 -3.551 -3.005 1.00 84.25 104 LEU A C 1
ATOM 829 O O . LEU A 1 104 ? 7.564 -4.401 -3.736 1.00 84.25 104 LEU A O 1
ATOM 833 N N . THR A 1 105 ? 7.381 -2.558 -2.453 1.00 89.94 105 THR A N 1
ATOM 834 C CA . THR A 1 105 ? 5.945 -2.381 -2.680 1.00 89.94 105 THR A CA 1
ATOM 835 C C . THR A 1 105 ? 5.666 -1.954 -4.120 1.00 89.94 105 THR A C 1
ATOM 837 O O . THR A 1 105 ? 4.781 -2.525 -4.752 1.00 89.94 105 THR A O 1
ATOM 840 N N . GLN A 1 106 ? 6.446 -1.027 -4.683 1.00 91.69 106 GLN A N 1
ATOM 841 C CA . GLN A 1 106 ? 6.317 -0.618 -6.085 1.00 91.69 106 GLN A CA 1
ATOM 842 C C . GLN A 1 106 ? 6.569 -1.788 -7.037 1.00 91.69 106 GLN A C 1
ATOM 844 O O . GLN A 1 106 ? 5.736 -2.047 -7.903 1.00 91.69 106 GLN A O 1
ATOM 849 N N . ARG A 1 107 ? 7.636 -2.571 -6.825 1.00 91.06 107 ARG A N 1
ATOM 850 C CA . ARG A 1 107 ? 7.905 -3.779 -7.625 1.00 91.06 107 ARG A CA 1
ATOM 851 C C . ARG A 1 107 ? 6.758 -4.789 -7.560 1.00 91.06 107 ARG A C 1
ATOM 853 O O . ARG A 1 107 ? 6.431 -5.412 -8.570 1.00 91.06 107 ARG A O 1
ATOM 860 N N . ALA A 1 108 ? 6.135 -4.956 -6.391 1.00 93.56 108 ALA A N 1
ATOM 861 C CA . ALA A 1 108 ? 4.970 -5.824 -6.233 1.00 93.56 108 ALA A CA 1
ATOM 862 C C . ALA A 1 108 ? 3.749 -5.286 -6.996 1.00 93.56 108 ALA A C 1
ATOM 864 O O . ALA A 1 108 ? 3.139 -6.039 -7.754 1.00 93.56 108 ALA A O 1
ATOM 865 N N . ILE A 1 109 ? 3.442 -3.991 -6.863 1.00 96.81 109 ILE A N 1
ATOM 866 C CA . ILE A 1 109 ? 2.356 -3.314 -7.590 1.00 96.81 109 ILE A CA 1
ATOM 867 C C . ILE A 1 109 ? 2.552 -3.457 -9.103 1.00 96.81 109 ILE A C 1
ATOM 869 O O . ILE A 1 109 ? 1.645 -3.893 -9.806 1.00 96.81 109 ILE A O 1
ATOM 873 N N . GLU A 1 110 ? 3.745 -3.159 -9.613 1.00 96.00 110 GLU A N 1
ATOM 874 C CA . GLU A 1 110 ? 4.065 -3.266 -11.039 1.00 96.00 110 GLU A CA 1
ATOM 875 C C . GLU A 1 110 ? 3.948 -4.700 -11.556 1.00 96.00 110 GLU A C 1
ATOM 877 O O . GLU A 1 110 ? 3.442 -4.925 -12.655 1.00 96.00 110 GLU A O 1
ATOM 882 N N . LYS A 1 111 ? 4.398 -5.692 -10.777 1.00 96.25 111 LYS A N 1
ATOM 883 C CA . LYS A 1 111 ? 4.273 -7.104 -11.155 1.00 96.25 111 LYS A CA 1
ATOM 884 C C . LYS A 1 111 ? 2.809 -7.556 -11.156 1.00 96.25 111 LYS A C 1
ATOM 886 O O . LYS A 1 111 ? 2.411 -8.243 -12.093 1.00 96.25 111 LYS A O 1
ATOM 891 N N . MET A 1 112 ? 2.008 -7.148 -10.169 1.00 97.25 112 MET A N 1
ATOM 892 C CA . MET A 1 112 ? 0.560 -7.413 -10.126 1.00 97.25 112 MET A CA 1
ATOM 893 C C . MET A 1 112 ? -0.182 -6.740 -11.285 1.00 97.25 112 MET A C 1
ATOM 895 O O . MET A 1 112 ? -1.056 -7.351 -11.891 1.00 97.25 112 MET A O 1
ATOM 899 N N . GLY A 1 113 ? 0.206 -5.519 -11.654 1.00 97.38 113 GLY A N 1
ATOM 900 C CA . GLY A 1 113 ? -0.380 -4.766 -12.765 1.00 97.38 113 GLY A CA 1
ATOM 901 C C . GLY A 1 113 ? -0.243 -5.430 -14.142 1.00 97.38 113 GLY A C 1
ATOM 902 O O . GLY A 1 113 ? -0.881 -5.003 -15.104 1.00 97.38 113 GLY A O 1
ATOM 903 N N . ARG A 1 114 ? 0.550 -6.500 -14.270 1.00 96.81 114 ARG A N 1
ATOM 904 C CA . ARG A 1 114 ? 0.698 -7.264 -15.520 1.00 96.81 114 ARG A CA 1
ATOM 905 C C . ARG A 1 114 ? -0.455 -8.230 -15.790 1.00 96.81 114 ARG A C 1
ATOM 907 O O . ARG A 1 114 ? -0.545 -8.727 -16.908 1.00 96.81 114 ARG A O 1
ATOM 914 N N . THR A 1 115 ? -1.316 -8.506 -14.809 1.00 97.38 115 THR A N 1
ATOM 915 C CA . THR A 1 115 ? -2.460 -9.418 -14.972 1.00 97.38 115 THR A CA 1
ATOM 916 C C . THR A 1 115 ? -3.785 -8.730 -14.661 1.00 97.38 115 THR A C 1
ATOM 918 O O . THR A 1 115 ? -3.834 -7.735 -13.935 1.00 97.38 115 THR A O 1
ATOM 921 N N . ILE A 1 116 ? -4.877 -9.256 -15.219 1.00 97.25 116 ILE A N 1
ATOM 922 C CA . ILE A 1 116 ? -6.229 -8.721 -15.003 1.00 97.25 116 ILE A CA 1
ATOM 923 C C . ILE A 1 116 ? -6.626 -8.890 -13.533 1.00 97.25 116 ILE A C 1
ATOM 925 O O . ILE A 1 116 ? -7.125 -7.953 -12.912 1.00 97.25 116 ILE A O 1
ATOM 929 N N . GLU A 1 117 ? -6.340 -10.054 -12.953 1.00 97.50 117 GLU A N 1
ATOM 930 C CA . GLU A 1 117 ? -6.629 -10.371 -11.555 1.00 97.50 117 GLU A CA 1
ATOM 931 C C . GLU A 1 117 ? -5.837 -9.463 -10.614 1.00 97.50 117 GLU A C 1
ATOM 933 O O . GLU A 1 117 ? -6.387 -8.932 -9.653 1.00 97.50 117 GLU A O 1
ATOM 938 N N . GLY A 1 118 ? -4.556 -9.230 -10.914 1.00 97.94 118 GLY A N 1
ATOM 939 C CA . GLY A 1 118 ? -3.710 -8.352 -10.116 1.00 97.94 118 GLY A CA 1
ATOM 940 C C . GLY A 1 118 ? -4.194 -6.904 -10.154 1.00 97.94 118 GLY A C 1
ATOM 941 O O . GLY A 1 118 ? -4.292 -6.277 -9.099 1.00 97.94 118 GLY A O 1
ATOM 942 N N . ARG A 1 119 ? -4.588 -6.390 -11.329 1.00 98.06 119 ARG A N 1
ATOM 943 C CA . ARG A 1 119 ? -5.222 -5.063 -11.457 1.00 98.06 119 ARG A CA 1
ATOM 944 C C . ARG A 1 119 ? -6.534 -4.977 -10.671 1.00 98.06 119 ARG A C 1
ATOM 946 O O . ARG A 1 119 ? -6.755 -3.990 -9.974 1.00 98.06 119 ARG A O 1
ATOM 953 N N . ALA A 1 120 ? -7.377 -6.008 -10.735 1.00 97.88 120 ALA A N 1
ATOM 954 C CA . ALA A 1 120 ? -8.640 -6.053 -9.997 1.00 97.88 120 ALA A CA 1
ATOM 955 C C . ALA A 1 120 ? -8.435 -6.043 -8.472 1.00 97.88 120 ALA A C 1
ATOM 957 O O . ALA A 1 120 ? -9.200 -5.393 -7.758 1.00 97.88 120 ALA A O 1
ATOM 958 N N . THR A 1 121 ? -7.398 -6.722 -7.970 1.00 98.12 121 THR A N 1
ATOM 959 C CA . THR A 1 121 ? -7.000 -6.633 -6.558 1.00 98.12 121 THR A CA 1
ATOM 960 C C . THR A 1 121 ? -6.482 -5.237 -6.219 1.00 98.12 121 THR A C 1
ATOM 962 O O . THR A 1 121 ? -6.950 -4.638 -5.253 1.00 98.12 121 THR A O 1
ATOM 965 N N . LEU A 1 122 ? -5.553 -4.692 -7.015 1.00 98.44 122 LEU A N 1
ATOM 966 C CA . LEU A 1 122 ? -4.958 -3.373 -6.772 1.00 98.44 122 LEU A CA 1
ATOM 967 C C . LEU A 1 122 ? -6.015 -2.271 -6.679 1.00 98.44 122 LEU A C 1
ATOM 969 O O . LEU A 1 122 ? -5.944 -1.461 -5.763 1.00 98.44 122 LEU A O 1
ATOM 973 N N . ALA A 1 123 ? -7.042 -2.282 -7.528 1.00 98.06 123 ALA A N 1
ATOM 974 C CA . ALA A 1 123 ? -8.117 -1.286 -7.501 1.00 98.06 123 ALA A CA 1
ATOM 975 C C . ALA A 1 123 ? -8.865 -1.194 -6.153 1.00 98.06 123 ALA A C 1
ATOM 977 O O . ALA A 1 123 ? -9.524 -0.194 -5.868 1.00 98.06 123 ALA A O 1
ATOM 978 N N . LYS A 1 124 ? -8.771 -2.227 -5.310 1.00 97.69 124 LYS A N 1
ATOM 979 C CA . LYS A 1 124 ? -9.369 -2.267 -3.969 1.00 97.69 124 LYS A CA 1
ATOM 980 C C . LYS A 1 124 ? -8.390 -1.853 -2.864 1.00 97.69 124 LYS A C 1
ATOM 982 O O . LYS A 1 124 ? -8.824 -1.531 -1.760 1.00 97.69 124 LYS A O 1
ATOM 987 N N . CYS A 1 125 ? -7.091 -1.843 -3.157 1.00 98.00 125 CYS A N 1
ATOM 988 C CA . CYS A 1 125 ? -6.040 -1.560 -2.191 1.00 98.00 125 CYS A CA 1
ATOM 989 C C . CYS A 1 125 ? -5.998 -0.088 -1.763 1.00 98.00 125 CYS A C 1
ATOM 991 O O . CYS A 1 125 ? -6.353 0.836 -2.506 1.00 98.00 125 CYS A O 1
ATOM 993 N N . ARG A 1 126 ? -5.486 0.123 -0.546 1.00 97.88 126 ARG A N 1
ATOM 994 C CA . ARG A 1 126 ? -5.281 1.436 0.074 1.00 97.88 126 ARG A CA 1
ATOM 995 C C . ARG A 1 126 ? -3.892 1.480 0.703 1.00 97.88 126 ARG A C 1
ATOM 997 O O . ARG A 1 126 ? -3.629 0.715 1.627 1.00 97.88 126 ARG A O 1
ATOM 1004 N N . PHE A 1 127 ? -3.017 2.359 0.219 1.00 96.44 127 PHE A N 1
ATOM 1005 C CA . PHE A 1 127 ? -1.605 2.382 0.615 1.00 96.44 127 PHE A CA 1
ATOM 1006 C C . PHE A 1 127 ? -1.175 3.674 1.323 1.00 96.44 127 PHE A C 1
ATOM 1008 O O . PHE A 1 127 ? -1.484 4.776 0.876 1.00 96.44 127 PHE A O 1
ATOM 1015 N N . VAL A 1 128 ? -0.383 3.547 2.387 1.00 93.56 128 VAL A N 1
ATOM 1016 C CA . VAL A 1 128 ? 0.336 4.662 3.026 1.00 93.56 128 VAL A CA 1
ATOM 1017 C C . VAL A 1 128 ? 1.811 4.576 2.644 1.00 93.56 128 VAL A C 1
ATOM 1019 O O . VAL A 1 128 ? 2.425 3.540 2.878 1.00 93.56 128 VAL A O 1
ATOM 1022 N N . PHE A 1 129 ? 2.393 5.646 2.103 1.00 91.25 129 PHE A N 1
ATOM 1023 C CA . PHE A 1 129 ? 3.808 5.704 1.710 1.00 91.25 129 PHE A CA 1
ATOM 1024 C C . PHE A 1 129 ? 4.540 6.846 2.425 1.00 91.25 129 PHE A C 1
ATOM 1026 O O . PHE A 1 129 ? 3.974 7.921 2.585 1.00 91.25 129 PHE A O 1
ATOM 1033 N N . PHE A 1 130 ? 5.806 6.651 2.813 1.00 82.50 130 PHE A N 1
ATOM 1034 C CA . PHE A 1 130 ? 6.574 7.662 3.566 1.00 82.50 130 PHE A CA 1
ATOM 1035 C C . PHE A 1 130 ? 7.657 8.397 2.765 1.00 82.50 130 PHE A C 1
ATOM 1037 O O . PHE A 1 130 ? 8.103 9.454 3.201 1.00 82.50 130 PHE A O 1
ATOM 1044 N N . ASN A 1 131 ? 8.085 7.862 1.618 1.00 76.62 131 ASN A N 1
ATOM 1045 C CA . ASN A 1 131 ? 9.176 8.439 0.830 1.00 76.62 131 ASN A CA 1
ATOM 1046 C C . ASN A 1 131 ? 8.645 9.259 -0.360 1.00 76.62 131 ASN A C 1
ATOM 1048 O O . ASN A 1 131 ? 8.079 8.700 -1.300 1.00 76.62 131 ASN A O 1
ATOM 1052 N N . TYR A 1 132 ? 8.864 10.574 -0.317 1.00 67.94 132 TYR A N 1
ATOM 1053 C CA . TYR A 1 132 ? 8.383 11.535 -1.313 1.00 67.94 132 TYR A CA 1
ATOM 1054 C C . TYR A 1 132 ? 9.148 11.510 -2.635 1.00 67.94 132 TYR A C 1
ATOM 1056 O O . TYR A 1 132 ? 8.580 11.900 -3.654 1.00 67.94 132 TYR A O 1
ATOM 1064 N N . ASP A 1 133 ? 10.386 11.010 -2.660 1.00 69.19 133 ASP A N 1
ATOM 1065 C CA . ASP A 1 133 ? 11.225 11.013 -3.869 1.00 69.19 133 ASP A CA 1
ATOM 1066 C C . ASP A 1 133 ? 10.621 10.178 -5.008 1.00 69.19 133 ASP A C 1
ATOM 1068 O O . ASP A 1 133 ? 11.040 10.266 -6.159 1.00 69.19 133 ASP A O 1
ATOM 1072 N N . SER A 1 134 ? 9.610 9.359 -4.710 1.00 72.81 134 SER A N 1
ATOM 1073 C CA . SER A 1 134 ? 8.875 8.569 -5.700 1.00 72.81 134 SER A CA 1
ATOM 1074 C C . SER A 1 134 ? 7.366 8.815 -5.684 1.00 72.81 134 SER A C 1
ATOM 1076 O O . SER A 1 134 ? 6.607 7.967 -6.161 1.00 72.81 134 SER A O 1
ATOM 1078 N N . GLU A 1 135 ? 6.909 9.954 -5.155 1.00 86.69 135 GLU A N 1
ATOM 1079 C CA . GLU A 1 135 ? 5.481 10.297 -5.109 1.00 86.69 135 GLU A CA 1
ATOM 1080 C C . GLU A 1 135 ? 4.857 10.322 -6.512 1.00 86.69 135 GLU A C 1
ATOM 1082 O O . GLU A 1 135 ? 3.797 9.730 -6.722 1.00 86.69 135 GLU A O 1
ATOM 1087 N N . GLU A 1 136 ? 5.542 10.909 -7.499 1.00 90.69 136 GLU A N 1
ATOM 1088 C CA . GLU A 1 136 ? 5.051 10.930 -8.884 1.00 90.69 136 GLU A CA 1
ATOM 1089 C C . GLU A 1 136 ? 4.929 9.518 -9.472 1.00 90.69 136 GLU A C 1
ATOM 1091 O O . GLU A 1 136 ? 3.915 9.201 -10.094 1.00 90.69 136 GLU A O 1
ATOM 1096 N N . ARG A 1 137 ? 5.882 8.619 -9.186 1.00 91.06 137 ARG A N 1
ATOM 1097 C CA . ARG A 1 137 ? 5.795 7.228 -9.653 1.00 91.06 137 ARG A CA 1
ATOM 1098 C C . ARG A 1 137 ? 4.596 6.500 -9.047 1.00 91.06 137 ARG A C 1
ATOM 1100 O O . ARG A 1 137 ? 3.862 5.818 -9.757 1.00 91.06 137 ARG A O 1
ATOM 1107 N N . VAL A 1 138 ? 4.356 6.653 -7.745 1.00 93.88 138 VAL A N 1
ATOM 1108 C CA . VAL A 1 138 ? 3.183 6.051 -7.082 1.00 93.88 138 VAL A CA 1
ATOM 1109 C C . VAL A 1 138 ? 1.881 6.623 -7.634 1.00 93.88 138 VAL A C 1
ATOM 1111 O O . VAL A 1 138 ? 0.926 5.879 -7.847 1.00 93.88 138 VAL A O 1
ATOM 1114 N N . LYS A 1 139 ? 1.840 7.925 -7.902 1.00 95.50 139 LYS A N 1
ATOM 1115 C CA . LYS A 1 139 ? 0.688 8.609 -8.494 1.00 95.50 139 LYS A CA 1
ATOM 1116 C C . LYS A 1 139 ? 0.371 8.102 -9.900 1.00 95.50 139 LYS A C 1
ATOM 1118 O O . LYS A 1 139 ? -0.802 7.906 -10.211 1.00 95.50 139 LYS A O 1
ATOM 1123 N N 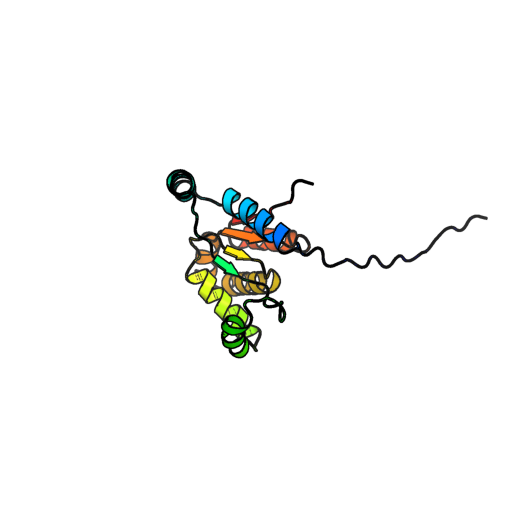. GLU A 1 140 ? 1.376 7.854 -10.736 1.00 96.62 140 GLU A N 1
ATOM 1124 C CA . GLU A 1 140 ? 1.196 7.200 -12.041 1.00 96.62 140 GLU A CA 1
ATOM 1125 C C . GLU A 1 140 ? 0.610 5.795 -11.889 1.00 96.62 140 GLU A C 1
ATOM 1127 O O . GLU A 1 140 ? -0.416 5.487 -12.494 1.00 96.62 140 GLU A O 1
ATOM 1132 N N . LEU A 1 141 ? 1.211 4.969 -11.028 1.00 96.88 141 LEU A N 1
ATOM 1133 C CA . LEU A 1 141 ? 0.753 3.600 -10.774 1.00 96.88 141 LEU A CA 1
ATOM 1134 C C . LEU A 1 141 ? -0.677 3.574 -10.210 1.00 96.88 141 LEU A C 1
ATOM 1136 O O . LEU A 1 141 ? -1.469 2.712 -10.578 1.00 96.88 141 LEU A O 1
ATOM 1140 N N . SER A 1 142 ? -1.031 4.527 -9.345 1.00 97.75 142 SER A N 1
ATOM 1141 C CA . SER A 1 142 ? -2.381 4.664 -8.788 1.00 97.75 142 SER A CA 1
ATOM 1142 C C . SER A 1 142 ? -3.398 5.003 -9.870 1.00 97.75 142 SER A C 1
ATOM 1144 O O . SER A 1 142 ? -4.469 4.402 -9.908 1.00 97.75 142 SER A O 1
ATOM 1146 N N . LYS A 1 143 ? -3.059 5.910 -10.792 1.00 97.94 143 LYS A N 1
ATOM 1147 C CA . LYS A 1 143 ? -3.914 6.215 -11.945 1.00 97.94 143 LYS A CA 1
ATOM 1148 C C . LYS A 1 143 ? -4.077 5.009 -12.867 1.00 97.94 143 LYS A C 1
ATOM 1150 O O . LYS A 1 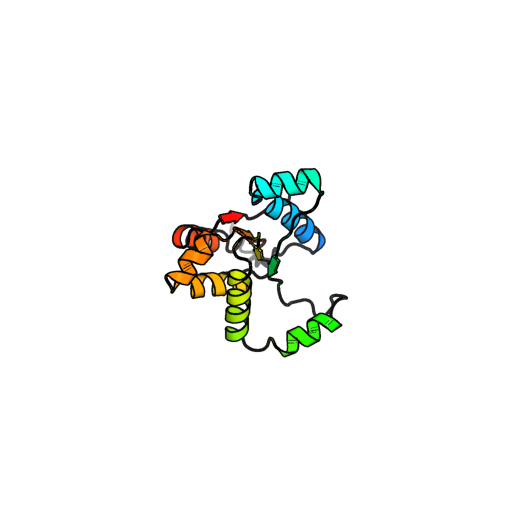143 ? -5.175 4.790 -13.366 1.00 97.94 143 LYS A O 1
ATOM 1155 N N . GLU A 1 144 ? -3.012 4.240 -13.088 1.00 97.81 144 GLU A N 1
ATOM 1156 C CA . GLU A 1 144 ? -3.051 3.069 -13.968 1.00 97.81 144 GLU A CA 1
ATOM 1157 C C . GLU A 1 144 ? -3.832 1.892 -13.356 1.00 97.81 144 GLU A C 1
ATOM 1159 O O . GLU A 1 144 ? -4.574 1.206 -14.061 1.00 97.81 144 GLU A O 1
ATOM 1164 N N . TYR A 1 145 ? -3.672 1.646 -12.053 1.00 98.00 145 TYR A N 1
ATOM 1165 C CA . TYR A 1 145 ? -4.173 0.437 -11.387 1.00 98.00 145 TYR A CA 1
ATOM 1166 C C . TYR A 1 145 ? -5.317 0.675 -10.394 1.00 98.00 145 TYR A C 1
ATOM 1168 O O . TYR A 1 145 ? -5.849 -0.282 -9.838 1.00 98.00 145 TYR A O 1
ATOM 1176 N N . GLY A 1 146 ? -5.717 1.925 -10.166 1.00 97.50 146 GLY A N 1
ATOM 1177 C CA . GLY A 1 146 ? -6.924 2.298 -9.423 1.00 97.50 146 GLY A CA 1
ATOM 1178 C C . GLY A 1 146 ? -6.835 2.223 -7.896 1.00 97.50 146 GLY A C 1
ATOM 1179 O O . GLY A 1 146 ? -7.845 2.448 -7.233 1.00 97.50 146 GLY A O 1
ATOM 1180 N N . PHE A 1 147 ? -5.672 1.917 -7.312 1.00 98.19 147 PHE A N 1
ATOM 1181 C CA . PHE A 1 147 ? -5.524 1.885 -5.852 1.00 98.19 147 PHE A CA 1
ATOM 1182 C C . PHE A 1 147 ? -5.567 3.293 -5.244 1.00 98.19 147 PHE A C 1
ATOM 1184 O O . PHE A 1 147 ? -5.090 4.260 -5.844 1.00 98.19 147 PHE A O 1
ATOM 1191 N N . LYS A 1 148 ? -6.062 3.411 -4.007 1.00 98.12 148 LYS A N 1
ATOM 1192 C CA . LYS A 1 148 ? -5.981 4.659 -3.228 1.00 98.12 148 LYS A CA 1
ATOM 1193 C C . LYS A 1 148 ? -4.637 4.743 -2.518 1.00 98.12 148 LYS A C 1
ATOM 1195 O O . LYS A 1 148 ? -4.101 3.727 -2.077 1.00 98.12 148 LYS A O 1
ATOM 1200 N N . TYR A 1 149 ? -4.116 5.950 -2.344 1.00 97.00 149 TYR A N 1
ATOM 1201 C CA . TYR A 1 149 ? -2.878 6.150 -1.602 1.00 97.00 149 TYR A CA 1
ATOM 1202 C C . TYR A 1 149 ? -2.851 7.484 -0.863 1.00 97.00 149 TYR A C 1
ATOM 1204 O O . TYR A 1 149 ? -3.591 8.408 -1.201 1.00 97.00 149 TYR A O 1
ATOM 1212 N N . VAL A 1 150 ? -1.967 7.585 0.129 1.00 95.50 150 VAL A N 1
ATOM 1213 C CA . VAL A 1 150 ? -1.593 8.849 0.769 1.00 95.50 150 VAL A CA 1
ATOM 1214 C C . VAL A 1 150 ? -0.095 8.897 1.049 1.00 95.50 150 VAL A C 1
ATOM 1216 O O . VAL A 1 150 ? 0.509 7.899 1.441 1.00 95.50 150 VAL A O 1
ATOM 1219 N N . PHE A 1 151 ? 0.468 10.096 0.910 1.00 92.94 151 PHE A N 1
ATOM 1220 C CA . PHE A 1 151 ? 1.767 10.479 1.458 1.00 92.94 151 PHE A CA 1
ATOM 1221 C C . PHE A 1 151 ? 1.512 11.420 2.648 1.00 92.94 151 PHE A C 1
ATOM 1223 O O . PHE A 1 151 ? 1.284 12.620 2.450 1.00 92.94 151 PHE A O 1
ATOM 1230 N N . PRO A 1 152 ? 1.399 10.895 3.884 1.00 91.12 152 PRO A N 1
ATOM 1231 C CA . PRO A 1 152 ? 1.162 11.716 5.063 1.00 91.12 152 PRO A CA 1
ATOM 1232 C C . PRO A 1 152 ? 2.376 12.607 5.315 1.00 91.12 152 PRO A C 1
ATOM 1234 O O . PRO A 1 152 ? 3.503 12.149 5.181 1.00 91.12 152 PRO A O 1
ATOM 1237 N N . LYS A 1 153 ? 2.132 13.858 5.714 1.00 88.06 153 LYS A N 1
ATOM 1238 C CA . LYS A 1 153 ? 3.160 14.860 6.017 1.00 88.06 153 LYS A CA 1
ATOM 1239 C C . LYS A 1 153 ? 3.142 15.180 7.504 1.00 88.06 153 LYS A C 1
ATOM 1241 O O . LYS A 1 153 ? 2.068 15.230 8.103 1.00 88.06 153 LYS A O 1
ATOM 1246 N N . LEU A 1 154 ? 4.320 15.415 8.076 1.00 84.25 154 LEU A N 1
ATOM 1247 C CA . LEU A 1 154 ? 4.423 16.036 9.391 1.00 84.25 154 LEU A CA 1
ATOM 1248 C C . LEU A 1 154 ? 3.979 17.494 9.252 1.00 84.25 154 LEU A C 1
ATOM 1250 O O . LEU A 1 154 ? 4.407 18.178 8.321 1.00 84.25 154 LEU A O 1
ATOM 1254 N N . ASN A 1 155 ? 3.131 17.963 10.163 1.00 74.44 155 ASN A N 1
ATOM 1255 C CA . ASN A 1 155 ? 2.856 19.389 10.287 1.00 74.44 155 ASN A CA 1
ATOM 1256 C C . ASN A 1 155 ? 4.099 20.021 10.926 1.00 74.44 155 ASN A C 1
ATOM 1258 O O . ASN A 1 155 ? 4.277 19.914 12.138 1.00 74.44 155 ASN A O 1
ATOM 1262 N N . LYS A 1 156 ? 4.992 20.565 10.098 1.00 58.41 156 LYS A N 1
ATOM 1263 C CA . LYS A 1 156 ? 6.136 21.369 10.540 1.00 58.41 156 LYS A CA 1
ATOM 1264 C C . LYS A 1 156 ? 5.768 22.843 10.519 1.00 58.41 156 LYS A C 1
ATOM 1266 O O . LYS A 1 156 ? 5.045 23.236 9.576 1.00 58.41 156 LYS A O 1
#

Foldseek 3Di:
DDDDDDPPPVPPPPQPQDDPVVLVVLVVQFQVVQDDPVQVVCCVVPVDFDAAEDADLDDCPPPVNPVSVVVVVVPPDLVVLLVVLLVVLQVAQQHEYECNPPVSNLSNLVVLLVDPVSLVSQLSHEYEYAHPVCVVVVVVSCVSSNHHYDHGDDPD

Organism: Fusobacterium nucleatum subsp. nucleatum (strain ATCC 25586 / DSM 15643 / BCRC 10681 / CIP 101130 / JCM 8532 / KCTC 2640 / LMG 13131 / VPI 4355) (NCBI:txid190304)